Protein AF-A0A660RED6-F1 (afdb_monomer_lite)

Secondary structure (DSSP, 8-state):
-HHHHHH-SSHHHHHHHHHHHHHHHHHHHHHHHHHHT-THHHHHHHHHHHHHHHHHHHHHHHHHT--

Radius of gyration: 14.36 Å; chains: 1; bounding box: 28×28×37 Å

Structure (mmCIF, N/CA/C/O backbone):
data_AF-A0A660RED6-F1
#
_entry.id   AF-A0A660RED6-F1
#
loop_
_atom_site.group_PDB
_atom_site.id
_atom_site.type_symbol
_atom_site.label_atom_id
_atom_site.label_alt_id
_atom_site.label_comp_id
_atom_site.label_asym_id
_atom_site.label_entity_id
_atom_site.label_seq_id
_atom_site.pdbx_PDB_ins_code
_atom_site.Cartn_x
_atom_site.Cartn_y
_atom_site.Cartn_z
_atom_site.occupancy
_atom_site.B_iso_or_equiv
_atom_site.auth_seq_id
_atom_site.auth_comp_id
_atom_site.auth_asym_id
_atom_site.auth_atom_id
_atom_site.pdbx_PDB_model_num
ATOM 1 N N . MET A 1 1 ? -3.134 -11.662 -7.908 1.00 67.88 1 MET A N 1
ATOM 2 C CA . MET A 1 1 ? -2.313 -10.426 -7.879 1.00 67.88 1 MET A CA 1
ATOM 3 C C . MET A 1 1 ? -0.847 -10.736 -7.690 1.00 67.88 1 MET A C 1
ATOM 5 O O . MET A 1 1 ? -0.081 -10.322 -8.539 1.00 67.88 1 MET A O 1
ATOM 9 N N . ILE A 1 2 ? -0.475 -11.543 -6.692 1.00 80.62 2 ILE A N 1
ATOM 10 C CA . ILE A 1 2 ? 0.919 -11.961 -6.449 1.00 80.62 2 ILE A CA 1
ATOM 11 C C . ILE A 1 2 ? 1.580 -12.548 -7.710 1.00 80.62 2 ILE A C 1
ATOM 13 O O . ILE A 1 2 ? 2.650 -12.106 -8.105 1.00 80.62 2 ILE A O 1
ATOM 17 N N . VAL A 1 3 ? 0.889 -13.435 -8.435 1.00 80.69 3 VAL A N 1
ATOM 18 C CA . VAL A 1 3 ? 1.392 -13.992 -9.709 1.00 80.69 3 VAL A CA 1
ATOM 19 C C . VAL A 1 3 ? 1.666 -12.908 -10.766 1.00 80.69 3 VAL A C 1
ATOM 21 O O . VAL A 1 3 ? 2.660 -12.983 -11.479 1.00 80.69 3 VAL A O 1
ATOM 24 N N . ARG A 1 4 ? 0.830 -11.861 -10.841 1.00 84.12 4 ARG A N 1
ATOM 25 C CA . ARG A 1 4 ? 1.022 -10.735 -11.775 1.00 84.12 4 ARG A CA 1
ATOM 26 C C . ARG A 1 4 ? 2.154 -9.797 -11.353 1.00 84.12 4 ARG A C 1
ATOM 28 O O . ARG A 1 4 ? 2.741 -9.176 -12.224 1.00 84.12 4 ARG A O 1
ATOM 35 N N . ILE A 1 5 ? 2.483 -9.718 -10.061 1.00 87.12 5 ILE A N 1
ATOM 36 C CA . ILE A 1 5 ? 3.669 -8.988 -9.580 1.00 87.12 5 ILE A CA 1
ATOM 37 C C . ILE A 1 5 ? 4.946 -9.669 -10.095 1.00 87.12 5 ILE A C 1
ATOM 39 O O . ILE A 1 5 ? 5.893 -8.989 -10.473 1.00 87.12 5 ILE A O 1
ATOM 43 N N . LEU A 1 6 ? 4.959 -11.004 -10.153 1.00 86.50 6 LEU A N 1
ATOM 44 C CA . LEU A 1 6 ? 6.135 -11.779 -10.557 1.00 86.50 6 LEU A CA 1
ATOM 45 C C . LEU A 1 6 ? 6.266 -11.918 -12.082 1.00 86.50 6 LEU A C 1
ATOM 47 O O . LEU A 1 6 ? 7.350 -11.731 -12.624 1.00 86.50 6 LEU A O 1
ATOM 51 N N . ILE A 1 7 ? 5.163 -12.223 -12.772 1.00 91.00 7 ILE A N 1
ATOM 52 C CA . ILE A 1 7 ? 5.157 -12.634 -14.192 1.00 91.00 7 ILE A CA 1
ATOM 53 C C . ILE A 1 7 ? 4.564 -11.540 -15.103 1.00 91.00 7 ILE A C 1
ATOM 55 O O . ILE A 1 7 ? 4.412 -11.732 -16.304 1.00 91.00 7 ILE A O 1
ATOM 59 N N . GLY A 1 8 ? 4.199 -10.375 -14.554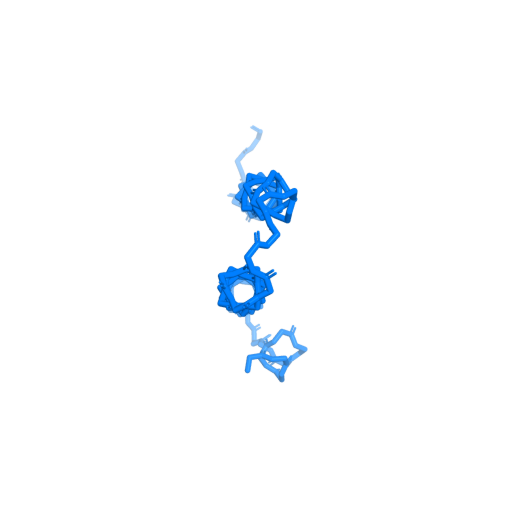 1.00 88.25 8 GLY A N 1
ATOM 60 C CA . GLY A 1 8 ? 3.651 -9.271 -15.345 1.00 88.25 8 GLY A CA 1
ATOM 61 C C . GLY A 1 8 ? 4.600 -8.879 -16.492 1.00 88.25 8 GLY A C 1
ATOM 62 O O . GLY A 1 8 ? 5.778 -8.624 -16.222 1.00 88.25 8 GLY A O 1
ATOM 63 N N . PRO A 1 9 ? 4.120 -8.836 -17.751 1.00 89.88 9 PRO A N 1
ATOM 64 C CA . PRO A 1 9 ? 4.974 -8.633 -18.921 1.00 89.88 9 PRO A CA 1
ATOM 65 C C . PRO A 1 9 ? 5.585 -7.229 -18.950 1.00 89.88 9 PRO A C 1
ATOM 67 O O . PRO A 1 9 ? 6.716 -7.060 -19.399 1.00 89.88 9 PRO A O 1
ATOM 70 N N . THR A 1 10 ? 4.878 -6.225 -18.419 1.00 92.88 10 THR A N 1
ATOM 71 C CA . THR A 1 10 ? 5.394 -4.860 -18.279 1.00 92.88 10 THR A CA 1
ATOM 72 C C . THR A 1 10 ? 5.700 -4.514 -16.821 1.00 92.88 10 THR A C 1
ATOM 74 O O . THR A 1 10 ? 5.198 -5.130 -15.877 1.00 92.88 10 THR A O 1
ATOM 77 N N . VAL A 1 11 ? 6.556 -3.510 -16.603 1.00 91.81 11 VAL A N 1
ATOM 78 C CA . VAL A 1 11 ? 6.797 -2.986 -15.246 1.00 91.81 11 VAL A CA 1
ATOM 79 C C . VAL A 1 11 ? 5.532 -2.322 -14.689 1.00 91.81 11 VAL A C 1
ATOM 81 O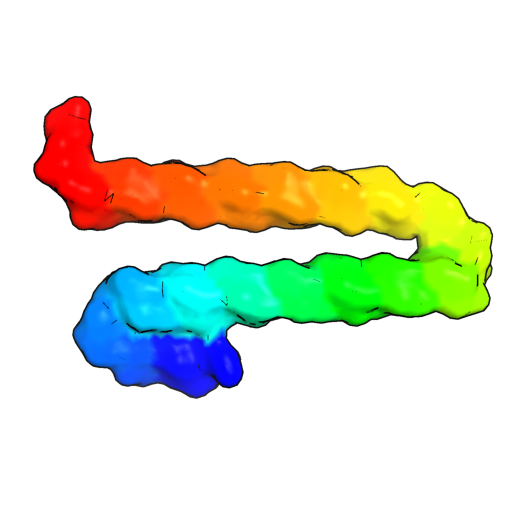 O . VAL A 1 11 ? 5.229 -2.479 -13.508 1.00 91.81 11 VAL A O 1
ATOM 84 N N . TRP A 1 12 ? 4.740 -1.679 -15.550 1.00 91.75 12 TRP A N 1
ATOM 85 C CA . TRP A 1 12 ? 3.456 -1.079 -15.189 1.00 91.75 12 TRP A CA 1
ATOM 86 C C . TRP A 1 12 ? 2.446 -2.120 -14.690 1.00 91.75 12 TRP A C 1
ATOM 88 O O . TRP A 1 12 ? 1.848 -1.913 -13.638 1.00 91.75 12 TRP A O 1
ATOM 98 N N . ASP A 1 13 ? 2.333 -3.282 -15.344 1.00 92.00 13 ASP A N 1
ATOM 99 C CA . ASP A 1 13 ? 1.453 -4.370 -14.885 1.00 92.00 13 ASP A CA 1
ATOM 100 C C . ASP A 1 13 ? 1.818 -4.854 -13.479 1.00 92.00 13 ASP A C 1
ATOM 102 O O . ASP A 1 13 ? 0.946 -5.110 -12.641 1.00 92.00 13 ASP A O 1
ATOM 106 N N . ARG A 1 14 ? 3.123 -4.966 -13.210 1.00 94.00 14 ARG A N 1
ATOM 107 C CA . ARG A 1 14 ? 3.648 -5.383 -11.906 1.00 94.00 14 ARG A CA 1
ATOM 108 C C . ARG A 1 14 ? 3.379 -4.328 -10.837 1.00 94.00 14 ARG A C 1
ATOM 110 O O . ARG A 1 14 ? 2.949 -4.684 -9.740 1.00 94.00 14 ARG A O 1
ATOM 117 N N . LEU A 1 15 ? 3.543 -3.047 -11.169 1.00 94.38 15 LEU A N 1
ATOM 118 C CA . LEU A 1 15 ? 3.261 -1.928 -10.269 1.00 94.38 15 LEU A CA 1
ATOM 119 C C . LEU A 1 15 ? 1.766 -1.815 -9.938 1.00 94.38 15 LEU A C 1
ATOM 121 O O . LEU A 1 15 ? 1.403 -1.653 -8.773 1.00 94.38 15 LEU A O 1
ATOM 125 N N . THR A 1 16 ? 0.882 -1.975 -10.924 1.00 93.56 16 THR A N 1
ATOM 126 C CA . THR A 1 16 ? -0.569 -2.000 -10.695 1.00 93.56 16 THR A CA 1
ATOM 127 C C . THR A 1 16 ? -0.978 -3.209 -9.854 1.00 93.56 16 THR A C 1
ATOM 129 O O . THR A 1 16 ? -1.805 -3.092 -8.946 1.00 93.56 16 THR A O 1
ATOM 132 N N . ALA A 1 17 ? -0.382 -4.378 -10.106 1.00 94.44 17 ALA A N 1
ATOM 133 C CA . ALA A 1 17 ? -0.626 -5.570 -9.302 1.00 94.44 17 ALA A CA 1
ATOM 134 C C . ALA A 1 17 ? -0.150 -5.400 -7.849 1.00 94.44 17 ALA A C 1
ATOM 136 O O . ALA A 1 17 ? -0.852 -5.849 -6.940 1.00 94.44 17 ALA A O 1
ATOM 137 N N . TYR A 1 18 ? 0.990 -4.735 -7.635 1.00 94.19 18 TYR A N 1
ATOM 138 C CA . TYR A 1 18 ? 1.501 -4.369 -6.314 1.00 94.19 18 TYR A CA 1
ATOM 139 C C . TYR A 1 18 ? 0.550 -3.407 -5.600 1.00 94.19 18 TYR A C 1
ATOM 141 O O . TYR A 1 18 ? 0.067 -3.729 -4.520 1.00 94.19 18 TYR A O 1
ATOM 149 N N . SER A 1 19 ? 0.191 -2.290 -6.242 1.00 94.75 19 SER A N 1
ATOM 150 C CA . SER A 1 19 ? -0.747 -1.298 -5.702 1.00 94.75 19 SER A CA 1
ATOM 151 C C . SER A 1 19 ? -2.046 -1.947 -5.229 1.00 94.75 19 SER A C 1
ATOM 153 O O . SER A 1 19 ? -2.474 -1.766 -4.089 1.00 94.75 19 SER A O 1
ATOM 155 N N . SER A 1 20 ? -2.649 -2.777 -6.080 1.00 94.56 20 SER A N 1
ATOM 156 C CA . SER A 1 20 ? -3.915 -3.407 -5.738 1.00 94.56 20 SER A CA 1
ATOM 157 C C . SER A 1 20 ? -3.784 -4.479 -4.649 1.00 94.56 20 SER A C 1
ATOM 159 O O . SER A 1 20 ? -4.706 -4.644 -3.850 1.00 94.56 20 SER A O 1
ATOM 161 N N . ALA A 1 21 ? -2.650 -5.184 -4.567 1.00 94.88 21 ALA A N 1
ATOM 162 C CA . ALA A 1 21 ? -2.383 -6.105 -3.463 1.00 94.88 21 ALA A CA 1
ATOM 163 C C . ALA A 1 21 ? -2.248 -5.357 -2.127 1.00 94.88 21 ALA A C 1
ATOM 165 O O . ALA A 1 21 ? -2.867 -5.762 -1.144 1.00 94.88 21 ALA A O 1
ATOM 166 N N . THR A 1 22 ? -1.512 -4.244 -2.108 1.00 94.50 22 THR A N 1
ATOM 167 C CA . THR A 1 22 ? -1.308 -3.422 -0.909 1.00 94.50 22 THR A CA 1
ATOM 168 C C . THR A 1 22 ? -2.618 -2.825 -0.401 1.00 94.50 22 THR A C 1
ATOM 170 O O . THR A 1 22 ? -2.939 -2.978 0.774 1.00 94.50 22 THR A O 1
ATOM 173 N N . VAL A 1 23 ? -3.436 -2.239 -1.284 1.00 94.81 23 VAL A N 1
ATOM 174 C CA . VAL A 1 23 ? -4.748 -1.673 -0.912 1.00 94.81 23 VAL A CA 1
ATOM 175 C C . VAL A 1 23 ? -5.678 -2.738 -0.325 1.00 94.81 23 VAL A C 1
ATOM 177 O O . VAL A 1 23 ? -6.357 -2.484 0.666 1.00 94.81 23 VAL A O 1
ATOM 180 N N . LYS A 1 24 ? -5.688 -3.957 -0.881 1.00 95.00 24 LYS A N 1
ATOM 181 C CA . LYS A 1 24 ? -6.467 -5.067 -0.310 1.00 95.00 24 LYS A CA 1
ATOM 182 C C . LYS A 1 24 ? -5.947 -5.504 1.057 1.00 95.00 24 LYS A C 1
ATOM 184 O O . LYS A 1 24 ? -6.756 -5.829 1.917 1.00 95.00 24 LYS A O 1
ATOM 189 N N . GLY A 1 25 ? -4.630 -5.509 1.258 1.00 94.88 25 GLY A N 1
ATOM 190 C CA . GLY A 1 25 ? -4.025 -5.786 2.562 1.00 94.88 25 GLY A CA 1
ATOM 191 C C . GLY A 1 25 ? -4.441 -4.761 3.617 1.00 94.88 25 GLY A C 1
ATOM 192 O O . GLY A 1 25 ? -4.860 -5.141 4.705 1.00 94.88 25 GLY A O 1
ATOM 193 N N . ILE A 1 26 ? -4.414 -3.473 3.264 1.00 95.94 26 ILE A N 1
ATOM 194 C CA . ILE A 1 26 ? -4.879 -2.385 4.138 1.00 95.94 26 ILE A CA 1
ATOM 195 C C . ILE A 1 26 ? -6.375 -2.529 4.435 1.00 95.94 26 ILE A C 1
ATOM 197 O O . ILE A 1 26 ? -6.787 -2.388 5.578 1.00 95.94 26 ILE A O 1
ATOM 201 N N . LEU A 1 27 ? -7.190 -2.872 3.434 1.00 95.38 27 LEU A N 1
ATOM 202 C CA . LEU A 1 27 ? -8.620 -3.105 3.634 1.00 95.38 27 LEU A CA 1
ATOM 203 C C . LEU A 1 27 ? -8.889 -4.290 4.574 1.00 95.38 27 LEU A C 1
ATOM 205 O O . LEU A 1 27 ? -9.775 -4.210 5.419 1.00 95.38 27 LEU A O 1
ATOM 209 N N . LEU A 1 28 ? -8.132 -5.383 4.446 1.00 95.00 28 LEU A N 1
ATOM 210 C CA . LEU A 1 28 ? -8.234 -6.525 5.358 1.00 95.00 28 LEU A CA 1
ATOM 211 C C . LEU A 1 28 ? -7.857 -6.135 6.791 1.00 95.00 28 LEU A C 1
ATOM 213 O O . LEU A 1 28 ? -8.553 -6.536 7.720 1.00 95.00 28 LEU A O 1
ATOM 217 N N . LEU A 1 29 ? -6.807 -5.326 6.960 1.00 94.69 29 LEU A N 1
ATOM 218 C CA . LEU A 1 29 ? -6.440 -4.750 8.255 1.00 94.69 29 LEU A CA 1
ATOM 219 C C . LEU A 1 29 ? -7.561 -3.877 8.826 1.00 94.69 29 LEU A C 1
ATOM 221 O O . LEU A 1 29 ? -7.922 -4.070 9.978 1.00 94.69 29 LEU A O 1
ATOM 225 N N . ALA A 1 30 ? -8.180 -3.024 8.008 1.00 93.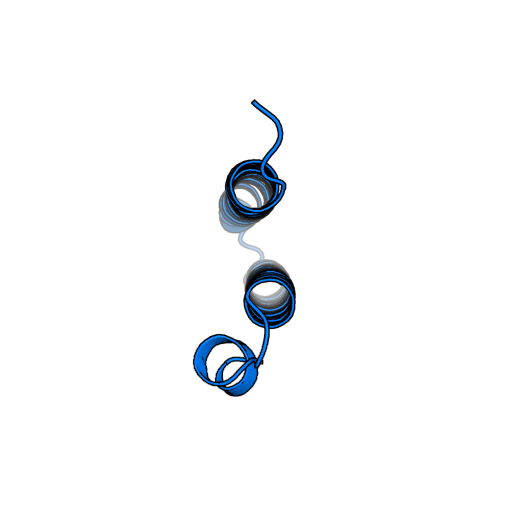44 30 ALA A N 1
ATOM 226 C CA . ALA A 1 30 ? -9.303 -2.183 8.424 1.00 93.44 30 ALA A CA 1
ATOM 227 C C . ALA A 1 30 ? -10.516 -2.999 8.890 1.00 93.44 30 ALA A C 1
ATOM 229 O O . ALA A 1 30 ? -11.133 -2.688 9.909 1.00 93.44 30 ALA A O 1
ATOM 230 N N . VAL A 1 31 ? -10.847 -4.082 8.179 1.00 94.81 31 VAL A N 1
ATOM 231 C CA . VAL A 1 31 ? -11.909 -5.006 8.605 1.00 94.81 31 VAL A CA 1
ATOM 232 C C . VAL A 1 31 ? -11.538 -5.689 9.921 1.00 94.81 31 VAL A C 1
ATOM 234 O O . VAL A 1 31 ? -12.374 -5.781 10.816 1.00 94.81 31 VAL A O 1
ATOM 237 N N . PHE A 1 32 ? -10.291 -6.139 10.064 1.00 93.50 32 PHE A N 1
ATOM 238 C CA . PHE A 1 32 ? -9.804 -6.773 11.288 1.00 93.50 32 PHE A CA 1
ATOM 239 C C . PHE A 1 32 ? -9.844 -5.815 12.490 1.00 93.50 32 PHE A C 1
ATOM 241 O O . PHE A 1 32 ? -10.411 -6.142 13.527 1.00 93.50 32 PHE A O 1
ATOM 248 N N . SER A 1 33 ? -9.344 -4.596 12.318 1.00 93.38 33 SER A N 1
ATOM 249 C CA . SER A 1 33 ? -9.380 -3.503 13.294 1.00 93.38 33 SER A CA 1
ATOM 250 C C . SER A 1 33 ? -10.798 -3.160 13.747 1.00 93.38 33 SER A C 1
ATOM 252 O O . SER A 1 33 ? -11.065 -3.007 14.941 1.00 93.38 33 SER A O 1
ATOM 254 N N . PHE A 1 34 ? -11.746 -3.130 12.806 1.00 92.31 34 PHE A N 1
ATOM 255 C CA . PHE A 1 34 ? -13.157 -2.935 13.118 1.00 92.31 34 PHE A CA 1
ATOM 256 C C . PHE A 1 34 ? -13.733 -4.073 13.976 1.00 92.31 34 PHE A C 1
ATOM 258 O O . PHE A 1 34 ? -14.483 -3.804 14.917 1.00 92.31 34 PHE A O 1
ATOM 265 N N . ILE A 1 35 ? -13.37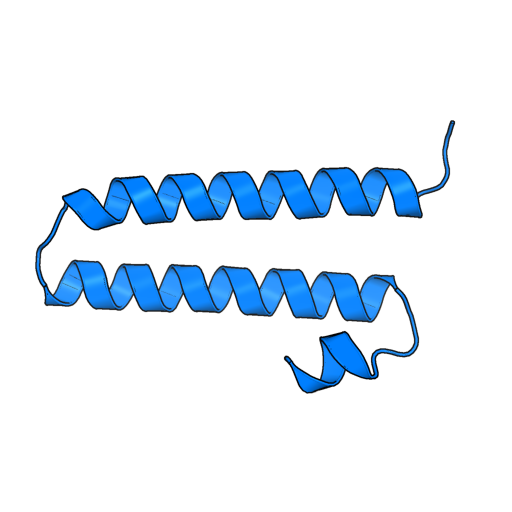5 -5.327 13.679 1.00 95.31 35 ILE A N 1
ATOM 266 C CA . ILE A 1 35 ? -13.814 -6.506 14.443 1.00 95.31 35 ILE A CA 1
ATOM 267 C C . ILE A 1 35 ? -13.242 -6.479 15.868 1.00 95.31 35 ILE A C 1
ATOM 269 O O . ILE A 1 35 ? -13.996 -6.650 16.826 1.00 95.31 35 ILE A O 1
ATOM 273 N N . GLU A 1 36 ? -11.945 -6.203 16.012 1.00 94.19 36 GLU A N 1
ATOM 274 C CA . GLU A 1 36 ? -11.246 -6.141 17.305 1.00 94.19 36 GLU A CA 1
ATOM 275 C C . GLU A 1 36 ? -11.601 -4.889 18.127 1.00 94.19 36 GLU A C 1
ATOM 277 O O . GLU A 1 36 ? -11.279 -4.795 19.311 1.00 94.19 36 GLU A O 1
ATOM 282 N N . LYS A 1 37 ? -12.290 -3.912 17.516 1.00 90.69 37 LYS A N 1
ATOM 283 C CA . LYS A 1 37 ? -12.602 -2.592 18.097 1.00 90.69 37 LYS A CA 1
ATOM 284 C C . LYS A 1 37 ? -11.355 -1.823 18.551 1.00 90.69 37 LYS A C 1
ATOM 286 O O . LYS A 1 37 ? -11.459 -0.900 19.366 1.00 90.69 37 LYS A O 1
ATOM 291 N N . ASP A 1 38 ? -10.190 -2.169 18.009 1.00 86.38 38 ASP A N 1
ATOM 292 C CA . ASP A 1 38 ? -8.921 -1.545 18.354 1.00 86.38 38 ASP A CA 1
ATOM 293 C C . ASP A 1 38 ? -8.654 -0.341 17.448 1.00 86.38 38 ASP A C 1
ATOM 295 O O . ASP A 1 38 ? -8.168 -0.447 16.323 1.00 86.38 38 ASP A O 1
ATOM 299 N N . LYS A 1 39 ? -8.934 0.851 17.979 1.00 83.12 39 LYS A N 1
ATOM 300 C CA . LYS A 1 39 ? -8.699 2.117 17.272 1.00 83.12 39 LYS A CA 1
ATOM 301 C C . LYS A 1 39 ? -7.216 2.415 17.034 1.00 83.12 39 LYS A C 1
ATOM 303 O O . LYS A 1 39 ? -6.906 3.299 16.241 1.00 83.12 39 LYS A O 1
ATOM 308 N N . THR A 1 40 ? -6.299 1.712 17.694 1.00 88.69 40 THR A N 1
ATOM 309 C CA . THR A 1 40 ? -4.851 1.906 17.522 1.00 88.69 40 THR A CA 1
ATOM 310 C C . THR A 1 40 ? -4.400 1.459 16.133 1.00 88.69 40 THR A C 1
ATOM 312 O O . THR A 1 40 ? -3.530 2.088 15.527 1.00 88.69 40 THR A O 1
ATOM 315 N N . LEU A 1 41 ? -5.049 0.426 15.584 1.00 88.44 41 LEU A N 1
ATOM 316 C CA . LEU A 1 41 ? -4.767 -0.106 14.250 1.00 88.44 41 LEU A CA 1
ATOM 317 C C . LEU A 1 41 ? -5.140 0.875 13.133 1.00 88.44 41 LEU A C 1
ATOM 319 O O . LEU A 1 41 ? -4.478 0.905 12.099 1.00 88.44 41 LEU A O 1
ATOM 323 N N . PHE A 1 42 ? -6.097 1.771 13.377 1.00 88.00 42 PHE A N 1
ATOM 324 C CA . PHE A 1 42 ? -6.484 2.807 12.418 1.00 88.00 42 PHE A CA 1
ATOM 325 C C . PHE A 1 42 ? -5.321 3.747 12.051 1.00 88.00 42 PHE A C 1
ATOM 327 O O . PHE A 1 42 ? -5.133 4.102 10.887 1.00 88.00 42 PHE A O 1
ATOM 334 N N . ASN A 1 43 ? -4.482 4.111 13.027 1.00 91.12 43 ASN A N 1
ATOM 335 C CA . ASN A 1 43 ? -3.298 4.938 12.767 1.00 91.12 43 ASN A CA 1
ATOM 336 C C . ASN A 1 43 ? -2.274 4.198 11.893 1.00 91.12 43 ASN A C 1
ATOM 338 O O . ASN A 1 43 ? -1.632 4.803 11.030 1.00 91.12 43 ASN A O 1
ATOM 342 N N . VAL A 1 44 ? -2.140 2.884 12.092 1.00 93.38 44 VAL A N 1
ATOM 343 C CA . VAL A 1 44 ? -1.266 2.023 11.287 1.00 93.38 44 VAL A CA 1
ATOM 344 C C . VAL A 1 44 ? -1.797 1.921 9.858 1.00 93.38 44 VAL A C 1
ATOM 346 O O . VAL A 1 44 ? -1.034 2.103 8.915 1.00 93.38 44 VAL A O 1
ATOM 349 N N . GLU A 1 45 ? -3.101 1.712 9.683 1.00 94.31 45 GLU A N 1
ATOM 350 C CA . GLU A 1 45 ? -3.756 1.635 8.372 1.00 94.31 45 GLU A CA 1
ATOM 351 C C . GLU A 1 45 ? -3.585 2.915 7.554 1.00 94.31 45 GLU A C 1
ATOM 353 O O . GLU A 1 45 ? -3.193 2.848 6.389 1.00 94.31 45 GLU A O 1
ATOM 358 N N . ILE A 1 46 ? -3.821 4.082 8.164 1.00 93.94 46 ILE A N 1
ATOM 359 C CA . ILE A 1 46 ? -3.613 5.378 7.504 1.00 93.94 46 ILE A CA 1
ATOM 360 C C . ILE A 1 46 ? -2.148 5.540 7.100 1.00 93.94 46 ILE A C 1
ATOM 362 O O . ILE A 1 46 ? -1.855 5.940 5.972 1.00 93.94 46 ILE A O 1
ATOM 366 N N . THR A 1 47 ? -1.222 5.197 7.996 1.00 95.75 47 THR A N 1
ATOM 367 C CA . THR A 1 47 ? 0.215 5.282 7.711 1.00 95.75 47 THR A CA 1
ATOM 368 C C . THR A 1 47 ? 0.597 4.371 6.542 1.00 95.75 47 THR A C 1
ATOM 370 O O . THR A 1 47 ? 1.298 4.803 5.627 1.00 95.75 47 THR A O 1
ATOM 373 N N . LEU A 1 48 ? 0.087 3.137 6.512 1.00 96.19 48 LEU A N 1
ATOM 374 C CA . LEU A 1 48 ? 0.306 2.191 5.417 1.00 96.19 48 LEU A CA 1
ATOM 375 C C . LEU A 1 48 ? -0.312 2.671 4.098 1.00 96.19 48 LEU A C 1
ATOM 377 O O . LEU A 1 48 ? 0.297 2.494 3.044 1.00 96.19 48 LEU A O 1
ATOM 381 N N . ALA A 1 49 ? -1.485 3.307 4.138 1.00 96.00 49 ALA A N 1
ATOM 382 C CA . ALA A 1 49 ? -2.126 3.875 2.955 1.00 96.00 49 ALA A CA 1
ATOM 383 C C . ALA A 1 49 ? -1.301 5.019 2.352 1.00 96.00 49 ALA A C 1
ATOM 385 O O . ALA A 1 49 ? -1.048 5.028 1.145 1.00 96.00 49 ALA A O 1
ATOM 386 N N . LEU A 1 50 ? -0.822 5.940 3.192 1.00 97.19 50 LEU A N 1
ATOM 387 C CA . LEU A 1 50 ? 0.051 7.035 2.767 1.00 97.19 50 LEU A CA 1
ATOM 388 C C . LEU A 1 50 ? 1.382 6.512 2.220 1.00 97.19 50 LEU A C 1
ATOM 390 O O . LEU A 1 50 ? 1.825 6.952 1.158 1.00 97.19 50 LEU A O 1
ATOM 394 N N . LEU A 1 51 ? 1.988 5.534 2.897 1.00 97.12 51 LEU A N 1
ATOM 395 C CA . LEU A 1 51 ? 3.227 4.911 2.443 1.00 97.12 51 LEU A CA 1
ATOM 396 C C . LEU A 1 51 ? 3.036 4.210 1.094 1.00 97.12 51 LEU A C 1
ATOM 398 O O . LEU A 1 51 ? 3.844 4.401 0.191 1.00 97.12 51 LEU A O 1
ATOM 402 N N . SER A 1 52 ? 1.938 3.4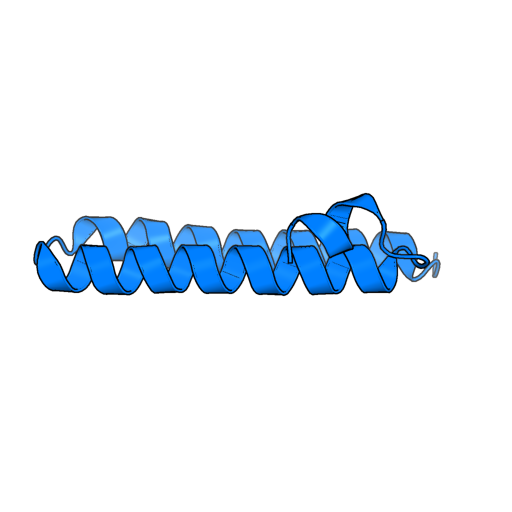66 0.919 1.00 96.00 52 SER A N 1
ATOM 403 C CA . SER A 1 52 ? 1.606 2.815 -0.352 1.00 96.00 52 SER A CA 1
ATOM 404 C C . SER A 1 52 ? 1.478 3.827 -1.490 1.00 96.00 52 SER A C 1
ATOM 406 O O . SER A 1 52 ? 1.972 3.573 -2.589 1.00 96.00 52 SER A O 1
ATOM 408 N N . LEU A 1 53 ? 0.816 4.961 -1.248 1.00 96.00 53 LEU A N 1
ATOM 409 C CA . LEU A 1 53 ? 0.669 6.023 -2.241 1.00 96.00 53 LEU A CA 1
ATOM 410 C C . LEU A 1 53 ? 2.034 6.625 -2.606 1.00 96.00 53 LEU A C 1
ATOM 412 O O . LEU A 1 53 ? 2.362 6.728 -3.788 1.00 96.00 53 LEU A O 1
ATOM 416 N N . ALA A 1 54 ? 2.844 6.962 -1.598 1.00 96.69 54 ALA A N 1
ATOM 417 C CA . ALA A 1 54 ? 4.179 7.517 -1.790 1.00 96.69 54 ALA A CA 1
ATOM 418 C C . ALA A 1 54 ? 5.086 6.555 -2.572 1.00 96.69 54 ALA A C 1
ATOM 420 O O . ALA A 1 54 ? 5.731 6.967 -3.533 1.00 96.69 54 ALA A O 1
ATOM 421 N N . SER A 1 55 ? 5.089 5.263 -2.229 1.00 94.94 55 SER A N 1
ATOM 422 C CA . SER A 1 55 ? 5.866 4.251 -2.951 1.00 94.94 55 SER A CA 1
ATOM 423 C C . SER A 1 55 ? 5.465 4.163 -4.423 1.00 94.94 55 SER A C 1
ATOM 425 O O . SER A 1 55 ? 6.336 4.161 -5.290 1.00 94.94 55 SER A O 1
ATOM 427 N N . ILE A 1 56 ? 4.163 4.138 -4.734 1.00 95.56 56 ILE A N 1
ATOM 428 C CA . ILE A 1 56 ? 3.695 4.091 -6.127 1.00 95.56 56 ILE A CA 1
ATOM 429 C C . ILE A 1 56 ? 4.082 5.368 -6.873 1.00 95.56 56 ILE A C 1
ATOM 431 O O . ILE A 1 56 ? 4.527 5.272 -8.014 1.00 95.56 56 ILE A O 1
ATOM 435 N N . ALA A 1 57 ? 3.944 6.541 -6.252 1.00 94.88 57 ALA A N 1
ATOM 436 C CA . ALA A 1 57 ? 4.303 7.818 -6.864 1.00 94.88 57 ALA A CA 1
ATOM 437 C C . ALA A 1 57 ? 5.801 7.885 -7.196 1.00 94.88 57 ALA A C 1
ATOM 439 O O . ALA A 1 57 ? 6.164 8.200 -8.327 1.00 94.88 57 ALA A O 1
ATOM 440 N N . VAL A 1 58 ? 6.660 7.510 -6.243 1.00 95.75 58 VAL A N 1
ATOM 441 C CA . VAL A 1 58 ? 8.118 7.475 -6.424 1.00 95.75 58 VAL A CA 1
ATOM 442 C C . VAL A 1 58 ? 8.502 6.497 -7.533 1.00 95.75 58 VAL A C 1
ATOM 444 O O . VAL A 1 58 ? 9.212 6.873 -8.463 1.00 95.75 58 VAL A O 1
ATOM 447 N N . ILE A 1 59 ? 7.993 5.262 -7.496 1.00 94.50 59 ILE A N 1
ATOM 448 C CA . ILE A 1 59 ? 8.301 4.259 -8.525 1.00 94.50 59 ILE A CA 1
ATOM 449 C C . ILE A 1 59 ? 7.788 4.717 -9.896 1.00 94.50 59 ILE A C 1
ATOM 451 O O . ILE A 1 59 ? 8.504 4.605 -10.886 1.00 94.50 59 ILE A O 1
ATOM 455 N N . SER A 1 60 ? 6.577 5.275 -9.967 1.00 93.44 60 SER A N 1
ATOM 456 C CA . SER A 1 60 ? 6.006 5.776 -11.224 1.00 93.44 60 SER A CA 1
ATOM 457 C C . SER A 1 60 ? 6.822 6.928 -11.805 1.00 93.44 60 SER A C 1
ATOM 459 O O . SER A 1 60 ? 6.986 6.987 -13.018 1.00 93.44 60 SER A O 1
ATOM 461 N N . HIS A 1 61 ? 7.355 7.816 -10.962 1.00 92.56 61 HIS A N 1
ATOM 462 C CA . HIS A 1 61 ? 8.236 8.899 -11.394 1.00 92.56 61 HIS A CA 1
ATOM 463 C C . HIS A 1 61 ? 9.531 8.353 -12.014 1.00 92.56 61 HIS A C 1
ATOM 465 O O . HIS A 1 61 ? 9.863 8.716 -13.140 1.00 92.56 61 HIS A O 1
ATOM 471 N N . PHE A 1 62 ? 10.191 7.397 -11.351 1.00 92.00 62 PHE A N 1
ATOM 472 C CA . PHE A 1 62 ? 11.394 6.751 -11.891 1.00 92.00 62 PHE A CA 1
ATOM 473 C C . PHE A 1 62 ? 11.135 5.983 -13.195 1.00 92.00 62 PHE A C 1
ATOM 475 O O . PHE A 1 62 ? 11.963 6.010 -14.102 1.00 92.00 62 PHE A O 1
ATOM 482 N N . LEU A 1 63 ? 9.986 5.312 -13.319 1.00 90.56 63 LEU A N 1
ATOM 483 C CA . LEU A 1 63 ? 9.610 4.591 -14.542 1.00 90.56 63 LEU A CA 1
ATOM 484 C C . LEU A 1 63 ? 9.146 5.514 -15.672 1.00 90.56 63 LEU A C 1
ATOM 486 O O . LEU A 1 63 ? 9.244 5.147 -16.840 1.00 90.56 63 LEU A O 1
ATOM 490 N N . GLY A 1 64 ? 8.621 6.690 -15.328 1.00 85.62 64 GLY A N 1
ATOM 491 C CA . GLY A 1 64 ? 8.130 7.690 -16.270 1.00 85.62 64 GLY A CA 1
ATOM 492 C C . GLY A 1 64 ? 9.234 8.395 -17.056 1.00 85.62 64 GLY A C 1
ATOM 493 O O . GLY A 1 64 ? 8.928 8.995 -18.084 1.00 85.62 64 GLY A O 1
ATOM 494 N N . GLY A 1 65 ? 10.493 8.300 -16.610 1.00 68.75 65 GLY A N 1
ATOM 495 C CA . GLY A 1 65 ? 11.664 8.690 -17.396 1.00 68.75 65 GLY A CA 1
ATOM 496 C C . GLY A 1 65 ? 11.594 10.108 -17.963 1.00 68.75 65 GLY A C 1
ATOM 497 O O . GLY A 1 65 ? 11.871 10.309 -19.143 1.00 68.75 65 GLY A O 1
ATOM 498 N N . LYS A 1 66 ? 11.195 11.085 -17.148 1.00 55.62 66 LYS A N 1
ATOM 499 C CA . LYS A 1 66 ? 11.389 12.502 -17.459 1.00 55.62 66 LYS A CA 1
ATOM 500 C C . LYS A 1 66 ? 12.235 13.099 -16.347 1.00 55.62 66 LYS A C 1
ATOM 502 O O . LYS A 1 66 ? 11.743 13.167 -15.227 1.00 55.62 66 LYS A O 1
ATOM 507 N N . GLU A 1 67 ? 13.483 13.381 -16.727 1.00 48.16 67 GLU A N 1
ATOM 508 C CA . GLU A 1 67 ? 14.534 14.183 -16.073 1.00 48.16 67 GLU A CA 1
ATOM 509 C C . GLU A 1 67 ? 14.274 14.641 -14.632 1.00 48.16 67 GLU A C 1
ATOM 511 O O . GLU A 1 67 ? 13.333 15.437 -14.407 1.00 48.16 67 GLU A O 1
#

Sequence (67 aa):
MIVRILIGPTVWDRLTAYSSATVKGILLLAVFSFIEKDKTLFNVEITLALLSLASIAVISHFLGGKE

pLDDT: mean 90.56, std 8.8, range [48.16, 97.19]

Folds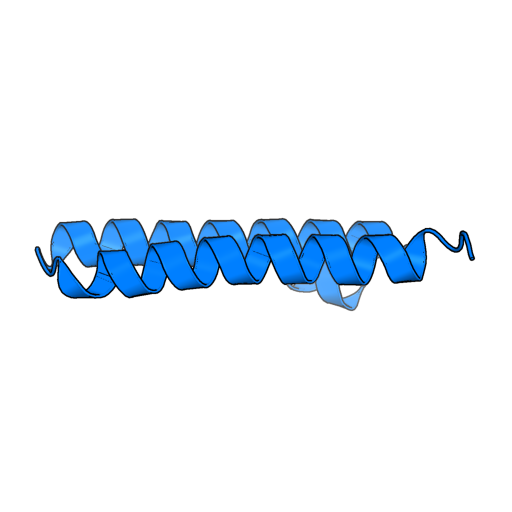eek 3Di:
DVVQLVPVPDPVSNLVVVLVVLVVVLVVLVVVCVVVVPCVSVVVSVVSVVVSVVVSVVVCVVVVPDD